Protein AF-A0A9X8MH80-F1 (afdb_monomer_lite)

Sequence (99 aa):
MDLIKALFDKGAWLLMLPCALILLVIDPPMALTVGQWLLVAPILAGLAVIVSRIMFPKVSIPWLVAEIKGYNVAAGILAAAFVLFVGMVFMALCLWAKA

pLDDT: mean 85.26, std 7.32, range [48.44, 94.5]

Organism: NCBI:txid243924

Radius of gyration: 17.79 Å; chains: 1; bounding box: 41×24×42 Å

Foldseek 3Di:
DVVVVVVVPVVVCVVPVVVLVVCCVPPVVVSVVVVVCVVVLVVLLVVLVVVLCVVCVPDDPVVLVVVVVVVNVVSVVVVVVSVVSSVVSSVVSVVVVVD

Secondary structure (DSSP, 8-state):
-HHHHHHT-HHHHHHHHHHHHHHHHH-HHHHHHHHHHHHHHHHHHHHHHHHHHHH-TT--HHHHHHHHHTT-HHHHHHHHHHHHHHHHHHHHHHHHHH-

Structure (mmCIF, N/CA/C/O backbone):
data_AF-A0A9X8MH80-F1
#
_entry.id   AF-A0A9X8MH80-F1
#
loop_
_atom_site.group_PDB
_atom_site.id
_atom_site.type_symbol
_atom_site.label_atom_id
_atom_site.label_alt_id
_atom_site.label_comp_id
_atom_site.label_asym_id
_atom_site.label_entity_id
_atom_site.label_seq_id
_atom_site.pdbx_PDB_ins_code
_atom_site.Cartn_x
_atom_site.Cartn_y
_atom_site.Cartn_z
_atom_site.occupancy
_atom_site.B_iso_or_equiv
_atom_site.auth_seq_id
_atom_site.auth_comp_id
_atom_site.auth_asym_id
_atom_site.auth_atom_id
_atom_site.pdbx_PDB_model_num
ATOM 1 N N . MET A 1 1 ? 7.156 5.757 16.102 1.00 48.44 1 MET A N 1
ATOM 2 C CA . MET A 1 1 ? 8.592 5.506 15.833 1.00 48.44 1 MET A CA 1
ATOM 3 C C . MET A 1 1 ? 8.822 4.153 15.145 1.00 48.44 1 MET A C 1
ATOM 5 O O . MET A 1 1 ? 9.934 3.882 14.713 1.00 48.44 1 MET A O 1
ATOM 9 N N . ASP A 1 2 ? 7.773 3.336 14.977 1.00 60.97 2 ASP A N 1
ATOM 10 C CA . ASP A 1 2 ? 7.872 1.968 14.443 1.00 60.97 2 ASP A CA 1
ATOM 11 C C . ASP A 1 2 ? 7.786 1.876 12.914 1.00 60.97 2 ASP A C 1
ATOM 13 O O . ASP A 1 2 ? 8.362 0.967 12.329 1.00 60.97 2 ASP A O 1
ATOM 17 N N . LEU A 1 3 ? 7.162 2.854 12.243 1.00 61.12 3 LEU A N 1
ATOM 18 C CA . LEU A 1 3 ? 7.016 2.850 10.779 1.00 61.12 3 LEU A CA 1
ATOM 19 C C . LEU A 1 3 ? 8.371 2.943 10.053 1.00 61.12 3 LEU A C 1
ATOM 21 O O . LEU A 1 3 ? 8.630 2.207 9.108 1.00 61.12 3 LEU A O 1
ATOM 25 N N . ILE A 1 4 ? 9.261 3.820 10.530 1.00 68.94 4 ILE A N 1
ATOM 26 C CA . ILE A 1 4 ? 10.614 3.964 9.970 1.00 68.94 4 ILE A CA 1
ATOM 27 C C . ILE A 1 4 ? 11.436 2.706 10.264 1.00 68.94 4 ILE A C 1
ATOM 29 O O . ILE A 1 4 ? 12.173 2.243 9.403 1.00 68.94 4 ILE A O 1
ATOM 33 N N . LYS A 1 5 ? 11.274 2.099 11.446 1.00 71.75 5 LYS A N 1
ATOM 34 C CA . LYS A 1 5 ? 11.946 0.833 11.770 1.00 71.75 5 LYS A CA 1
ATOM 35 C C . LYS A 1 5 ? 11.497 -0.307 10.854 1.00 71.75 5 LYS A C 1
ATOM 37 O O . LYS A 1 5 ? 12.347 -1.080 10.436 1.00 71.75 5 LYS A O 1
ATOM 42 N N . ALA A 1 6 ? 10.213 -0.369 10.501 1.00 70.50 6 ALA A N 1
ATOM 43 C CA . ALA A 1 6 ? 9.689 -1.356 9.558 1.00 70.50 6 ALA A CA 1
ATOM 44 C C . ALA A 1 6 ? 10.259 -1.175 8.139 1.00 70.50 6 ALA A C 1
ATOM 46 O O . ALA A 1 6 ? 10.553 -2.158 7.466 1.00 70.50 6 ALA A O 1
ATOM 47 N N . LEU A 1 7 ? 10.495 0.068 7.700 1.00 69.62 7 LEU A N 1
ATOM 48 C CA . LEU A 1 7 ? 11.164 0.342 6.420 1.00 69.62 7 LEU A CA 1
ATOM 49 C C . LEU A 1 7 ? 12.620 -0.135 6.387 1.00 69.62 7 LEU A C 1
ATOM 51 O O . LEU A 1 7 ? 13.132 -0.417 5.310 1.00 69.62 7 LEU A O 1
ATOM 55 N N . PHE A 1 8 ? 13.279 -0.249 7.540 1.00 75.56 8 PHE A N 1
ATOM 56 C CA . PHE A 1 8 ? 14.646 -0.761 7.675 1.00 75.56 8 PHE A CA 1
ATOM 57 C C . PHE A 1 8 ? 14.690 -2.155 8.312 1.00 75.56 8 PHE A C 1
ATOM 59 O O . PHE A 1 8 ? 15.706 -2.538 8.902 1.00 75.56 8 PHE A O 1
ATOM 66 N N . ASP A 1 9 ? 13.603 -2.926 8.207 1.00 82.31 9 ASP A N 1
ATOM 67 C CA . ASP A 1 9 ? 13.575 -4.292 8.715 1.00 82.31 9 ASP A CA 1
ATOM 68 C C . ASP A 1 9 ? 14.594 -5.151 7.956 1.00 82.31 9 ASP A C 1
ATOM 70 O O . ASP A 1 9 ? 14.433 -5.479 6.776 1.00 82.31 9 ASP A O 1
ATOM 74 N N . LYS A 1 10 ? 15.669 -5.517 8.658 1.00 79.44 10 LYS A N 1
ATOM 75 C CA . LYS A 1 10 ? 16.779 -6.291 8.101 1.00 79.44 10 LYS A CA 1
ATOM 76 C C . LYS A 1 10 ? 16.308 -7.617 7.504 1.00 79.44 10 LYS A C 1
ATOM 78 O O . LYS A 1 10 ? 16.892 -8.044 6.516 1.00 79.44 10 LYS A O 1
ATOM 83 N N . GLY A 1 11 ? 15.271 -8.247 8.062 1.00 83.00 11 GLY A N 1
ATOM 84 C CA . GLY A 1 11 ? 14.725 -9.502 7.545 1.00 83.00 11 GLY A CA 1
ATOM 85 C C . GLY A 1 11 ? 14.058 -9.326 6.181 1.00 83.00 11 GLY A C 1
ATOM 86 O O . GLY A 1 11 ? 14.300 -10.115 5.268 1.00 83.00 11 GLY A O 1
ATOM 87 N N . ALA A 1 12 ? 13.287 -8.250 6.009 1.00 80.50 12 ALA A N 1
ATOM 88 C CA . ALA A 1 12 ? 12.648 -7.933 4.734 1.00 80.50 12 ALA A CA 1
ATOM 89 C C . ALA A 1 12 ? 13.685 -7.600 3.646 1.00 80.50 12 ALA A C 1
ATOM 91 O O . ALA A 1 12 ? 13.596 -8.108 2.528 1.00 80.50 12 ALA A O 1
ATOM 92 N N . TRP A 1 13 ? 14.712 -6.813 3.983 1.00 82.62 13 TRP A N 1
ATOM 93 C CA . TRP A 1 13 ? 15.792 -6.469 3.050 1.00 82.62 13 TRP A CA 1
ATOM 94 C C . TRP A 1 13 ? 16.673 -7.666 2.677 1.00 82.62 13 TRP A C 1
ATOM 96 O O . TRP A 1 13 ? 17.093 -7.766 1.524 1.00 82.62 13 TRP A O 1
ATOM 106 N N . LEU A 1 14 ? 16.916 -8.590 3.616 1.00 86.94 14 LEU A N 1
ATOM 107 C CA . LEU A 1 14 ? 17.686 -9.814 3.369 1.00 86.94 14 LEU A CA 1
ATOM 108 C C . LEU A 1 14 ? 17.019 -10.711 2.319 1.00 86.94 14 LEU A C 1
ATOM 110 O O . LEU A 1 14 ? 17.714 -11.359 1.548 1.00 86.94 14 LEU A O 1
ATOM 114 N N . LEU A 1 15 ? 15.686 -10.747 2.280 1.00 83.19 15 LEU A N 1
ATOM 115 C CA . LEU A 1 15 ? 14.939 -11.507 1.276 1.00 83.19 15 LEU A CA 1
ATOM 116 C C . LEU A 1 15 ? 14.794 -10.727 -0.036 1.00 83.19 15 LEU A C 1
ATOM 118 O O . LEU A 1 15 ? 14.904 -11.297 -1.117 1.00 83.19 15 LEU A O 1
ATOM 122 N N . MET A 1 16 ? 14.582 -9.413 0.047 1.00 86.06 16 MET A N 1
ATOM 123 C CA . MET A 1 16 ? 14.314 -8.574 -1.119 1.00 86.06 16 MET A CA 1
ATOM 124 C C . MET A 1 16 ? 15.550 -8.363 -2.004 1.00 86.06 16 MET A C 1
ATOM 126 O O . MET 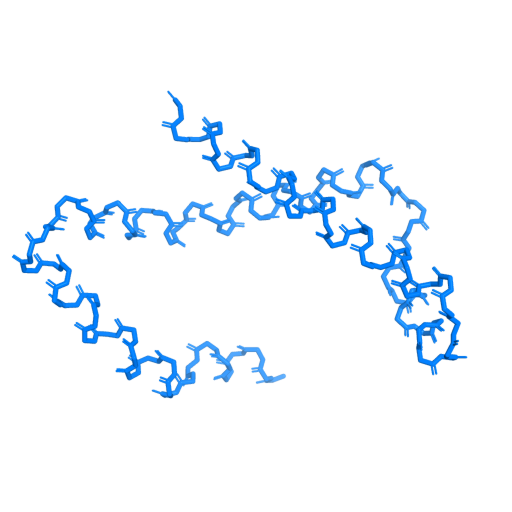A 1 16 ? 15.452 -8.486 -3.224 1.00 86.06 16 MET A O 1
ATOM 130 N N . LEU A 1 17 ? 16.715 -8.062 -1.415 1.00 86.69 17 LEU A N 1
ATOM 131 C CA . LEU A 1 17 ? 17.920 -7.696 -2.172 1.00 86.69 17 LEU A CA 1
ATOM 132 C C . LEU A 1 17 ? 18.469 -8.831 -3.050 1.00 86.69 17 LEU A C 1
ATOM 134 O O . LEU A 1 17 ? 18.729 -8.571 -4.226 1.00 86.69 17 LEU A O 1
ATOM 138 N N . PRO A 1 18 ? 18.626 -10.078 -2.562 1.00 89.38 18 PRO A N 1
ATOM 139 C CA . PRO A 1 18 ? 19.107 -11.172 -3.401 1.00 89.38 18 PRO A CA 1
ATOM 140 C C . PRO A 1 18 ? 18.139 -11.485 -4.542 1.00 89.38 18 PRO A C 1
ATOM 142 O O . PRO A 1 18 ? 18.576 -11.677 -5.672 1.00 89.38 18 PRO A O 1
ATOM 145 N N . CYS A 1 19 ? 16.828 -11.476 -4.284 1.00 87.75 19 CYS A N 1
ATOM 146 C CA . CYS A 1 19 ? 15.820 -11.695 -5.321 1.00 87.75 19 CYS A CA 1
ATOM 147 C C . CYS A 1 19 ? 15.843 -10.591 -6.386 1.00 87.75 19 CYS A C 1
ATOM 149 O O . CYS A 1 19 ? 15.776 -10.897 -7.574 1.00 87.75 19 CYS A O 1
ATOM 151 N N . ALA A 1 20 ? 15.992 -9.326 -5.983 1.00 85.44 20 ALA A N 1
ATOM 152 C CA . ALA A 1 20 ? 16.122 -8.207 -6.913 1.00 85.44 20 ALA A CA 1
ATOM 153 C C . ALA A 1 20 ? 17.406 -8.300 -7.756 1.00 85.44 20 ALA A C 1
ATOM 155 O O . ALA A 1 20 ? 17.367 -8.045 -8.958 1.00 85.44 20 ALA A O 1
ATOM 156 N N . LEU A 1 21 ? 18.529 -8.714 -7.155 1.00 88.25 21 LEU A N 1
ATOM 157 C CA . LEU A 1 21 ? 19.791 -8.937 -7.869 1.00 88.25 21 LEU A CA 1
ATOM 158 C C . LEU A 1 21 ? 19.685 -10.078 -8.882 1.00 88.25 21 LEU A C 1
ATOM 160 O O . LEU A 1 21 ? 20.113 -9.922 -10.022 1.00 88.25 21 LEU A O 1
ATOM 164 N N . ILE A 1 22 ? 19.086 -11.205 -8.493 1.00 90.38 22 ILE A N 1
ATOM 165 C CA . ILE A 1 22 ? 18.844 -12.335 -9.398 1.00 90.38 22 ILE A CA 1
ATOM 166 C C . ILE A 1 22 ? 17.945 -11.897 -10.561 1.00 90.38 22 ILE A C 1
ATOM 168 O O . ILE A 1 22 ? 18.250 -12.192 -11.714 1.00 90.38 22 ILE A O 1
ATOM 172 N N . LEU A 1 23 ? 16.877 -11.145 -10.278 1.00 90.00 23 LEU A N 1
ATOM 173 C CA . LEU A 1 23 ? 15.973 -10.629 -11.305 1.00 90.00 23 LEU A CA 1
ATOM 174 C C . LEU A 1 23 ? 16.694 -9.697 -12.284 1.00 90.00 23 LEU A C 1
ATOM 176 O O . LEU A 1 23 ? 16.471 -9.800 -13.482 1.00 90.00 23 LEU A O 1
ATOM 180 N N . LEU A 1 24 ? 17.598 -8.842 -11.801 1.00 89.81 24 LEU A N 1
ATOM 181 C CA . LEU A 1 24 ? 18.383 -7.946 -12.653 1.00 89.81 24 LEU A CA 1
ATOM 182 C C . LEU A 1 24 ? 19.297 -8.710 -13.621 1.00 89.81 24 LEU A C 1
ATOM 184 O O . LEU A 1 24 ? 19.522 -8.240 -14.731 1.00 89.81 24 LEU A O 1
ATOM 188 N N . VAL A 1 25 ? 19.802 -9.881 -13.223 1.00 92.12 25 VAL A N 1
ATOM 189 C CA . VAL A 1 25 ? 20.660 -10.725 -14.072 1.00 92.12 25 VAL A CA 1
ATOM 190 C C . VAL A 1 25 ? 19.844 -11.545 -15.076 1.00 92.12 25 VAL A C 1
ATOM 192 O O . VAL A 1 25 ? 20.278 -11.711 -16.213 1.00 92.12 25 VAL A O 1
ATOM 195 N N . ILE A 1 26 ? 18.682 -12.066 -14.670 1.00 94.50 26 ILE A N 1
ATOM 196 C CA . ILE A 1 26 ? 17.858 -12.956 -15.506 1.00 94.50 26 ILE A CA 1
ATOM 197 C C . ILE A 1 26 ? 16.959 -12.164 -16.468 1.00 94.50 26 ILE A C 1
ATOM 199 O O . ILE A 1 26 ? 16.817 -12.551 -17.625 1.00 94.50 26 ILE A O 1
ATOM 203 N N . ASP A 1 27 ? 16.355 -11.068 -16.001 1.00 91.19 27 ASP A N 1
ATOM 204 C CA . ASP A 1 27 ? 15.402 -10.247 -16.757 1.00 91.19 27 ASP A CA 1
ATOM 205 C C . ASP A 1 27 ? 15.520 -8.754 -16.362 1.00 91.19 27 ASP A C 1
ATOM 207 O O . ASP A 1 27 ? 14.730 -8.223 -15.567 1.00 91.19 27 ASP A O 1
ATOM 211 N N . PRO A 1 28 ? 16.533 -8.047 -16.906 1.00 88.69 28 PRO A N 1
ATOM 212 C CA . PRO A 1 28 ? 16.745 -6.628 -16.632 1.00 88.69 28 PRO A CA 1
ATOM 213 C C . PRO A 1 28 ? 15.533 -5.728 -16.957 1.00 88.69 28 PRO A C 1
ATOM 215 O O . PRO A 1 28 ? 15.239 -4.834 -16.156 1.00 88.69 28 PRO A O 1
ATOM 218 N N . PRO A 1 29 ? 14.796 -5.925 -18.074 1.00 90.62 29 PRO A N 1
ATOM 219 C CA . PRO A 1 29 ? 13.568 -5.173 -18.351 1.00 90.62 29 PRO A CA 1
ATOM 220 C C . PRO A 1 29 ? 12.506 -5.305 -17.250 1.00 90.62 29 PRO A C 1
ATOM 222 O O . PRO A 1 29 ? 11.901 -4.306 -16.841 1.00 90.62 29 PRO A O 1
ATOM 225 N N . MET A 1 30 ? 12.303 -6.517 -16.724 1.00 87.62 30 MET A N 1
ATOM 226 C CA . MET A 1 30 ? 11.386 -6.742 -15.606 1.00 87.62 30 MET A CA 1
ATOM 227 C C . MET A 1 30 ? 11.875 -6.051 -14.326 1.00 87.62 30 MET A C 1
ATOM 229 O O . MET A 1 30 ? 11.081 -5.409 -13.638 1.00 87.62 30 MET A O 1
ATOM 233 N N . ALA A 1 31 ? 13.175 -6.103 -14.021 1.00 88.06 31 ALA A N 1
ATOM 234 C CA . ALA A 1 31 ? 13.743 -5.413 -12.859 1.00 88.06 31 ALA A CA 1
ATOM 235 C C . ALA A 1 31 ? 13.530 -3.886 -12.920 1.00 88.06 31 ALA A C 1
ATOM 237 O O . ALA A 1 31 ? 13.169 -3.259 -11.921 1.00 88.06 31 ALA A O 1
ATOM 238 N N . LEU A 1 32 ? 13.689 -3.290 -14.105 1.00 88.31 32 LEU A N 1
ATOM 239 C CA . LEU A 1 32 ? 13.461 -1.860 -14.332 1.00 88.31 32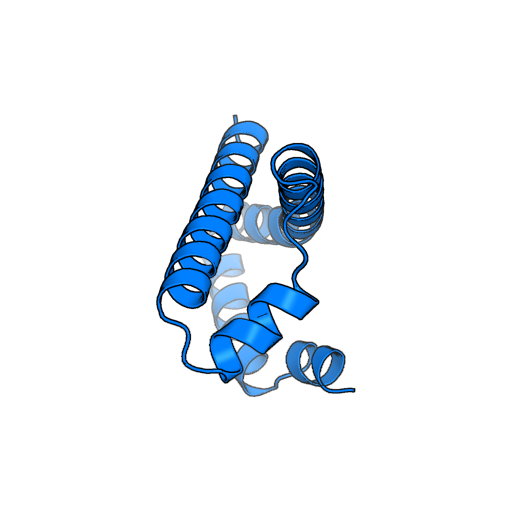 LEU A CA 1
ATOM 240 C C . LEU A 1 32 ? 11.982 -1.496 -14.139 1.00 88.31 32 LEU A C 1
ATOM 242 O O . LEU A 1 32 ? 11.666 -0.502 -13.484 1.00 88.31 32 LEU A O 1
ATOM 246 N N . THR A 1 33 ? 11.079 -2.355 -14.617 1.00 87.75 33 THR A N 1
ATOM 247 C CA . THR A 1 33 ? 9.632 -2.221 -14.399 1.00 87.75 33 THR A CA 1
ATOM 248 C C . THR A 1 33 ? 9.296 -2.254 -12.906 1.00 87.75 33 THR A C 1
ATOM 250 O O . THR A 1 33 ? 8.600 -1.370 -12.413 1.00 87.75 33 THR A O 1
ATOM 253 N N . VAL A 1 34 ? 9.840 -3.209 -12.146 1.00 86.88 34 VAL A N 1
ATOM 254 C CA . VAL A 1 34 ? 9.647 -3.278 -10.685 1.00 86.88 34 VAL A CA 1
ATOM 255 C C . VAL A 1 34 ? 10.127 -1.993 -10.000 1.00 86.88 34 VAL A C 1
ATOM 257 O O . VAL A 1 34 ? 9.427 -1.460 -9.139 1.00 86.88 34 VAL A O 1
ATOM 260 N N . GLY A 1 35 ? 11.277 -1.454 -10.414 1.00 86.25 35 GLY A N 1
ATOM 261 C CA . GLY A 1 35 ? 11.797 -0.183 -9.905 1.00 86.25 35 GLY A CA 1
ATOM 262 C C . GLY A 1 35 ? 10.880 1.013 -10.190 1.00 86.25 35 GLY A C 1
ATOM 263 O O . GLY A 1 35 ? 10.628 1.825 -9.302 1.00 86.25 35 GLY A O 1
ATOM 264 N N . GLN A 1 36 ? 10.326 1.109 -11.401 1.00 87.75 36 GLN A N 1
ATOM 265 C CA . GLN A 1 36 ? 9.351 2.150 -11.750 1.00 87.75 36 GLN A CA 1
ATOM 266 C C . GLN A 1 36 ? 8.075 2.027 -10.908 1.00 87.75 36 GLN A C 1
ATOM 268 O O . GLN A 1 36 ? 7.592 3.013 -10.349 1.00 87.75 36 GLN A O 1
ATOM 273 N N . TRP A 1 37 ? 7.555 0.809 -10.750 1.00 87.56 37 TRP A N 1
ATOM 274 C CA . TRP A 1 37 ? 6.346 0.557 -9.966 1.00 87.56 37 TRP A CA 1
ATOM 275 C C . TRP A 1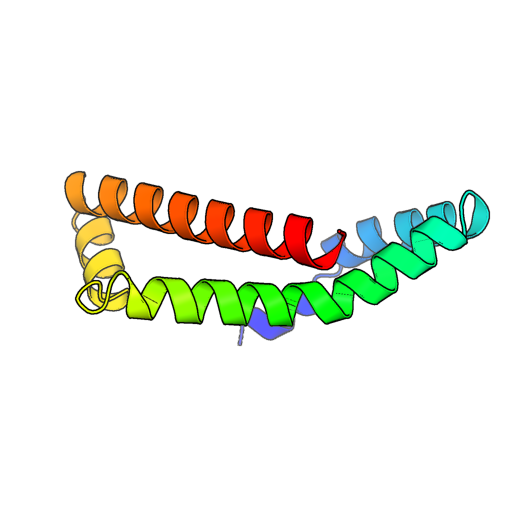 37 ? 6.534 0.787 -8.466 1.00 87.56 37 TRP A C 1
ATOM 277 O O . TRP A 1 37 ? 5.583 1.192 -7.803 1.00 87.56 37 TRP A O 1
ATOM 287 N N . LEU A 1 38 ? 7.750 0.637 -7.935 1.00 85.88 38 LEU A N 1
ATOM 288 C CA . LEU A 1 38 ? 8.096 1.033 -6.565 1.00 85.88 38 LEU A CA 1
ATOM 289 C C . LEU A 1 38 ? 7.846 2.528 -6.299 1.00 85.88 38 LEU A C 1
ATOM 291 O O . LEU A 1 38 ? 7.488 2.896 -5.181 1.00 85.88 38 LEU A O 1
ATOM 295 N N . LEU A 1 39 ? 7.986 3.381 -7.319 1.00 86.75 39 LEU A N 1
ATOM 296 C CA . LEU A 1 39 ? 7.711 4.820 -7.232 1.00 86.75 39 LEU A CA 1
ATOM 297 C C . LEU A 1 39 ? 6.243 5.159 -7.524 1.00 86.75 39 LEU A C 1
ATOM 299 O O . LEU A 1 39 ? 5.680 6.061 -6.905 1.00 86.75 39 LEU A O 1
ATOM 303 N N . VAL A 1 40 ? 5.611 4.436 -8.453 1.00 87.25 40 VAL A N 1
ATOM 304 C CA . VAL A 1 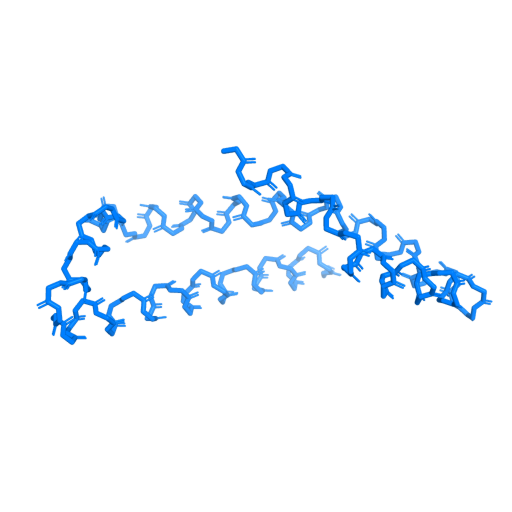40 ? 4.231 4.700 -8.896 1.00 87.25 40 VAL A CA 1
ATOM 305 C C . VAL A 1 40 ? 3.191 4.146 -7.917 1.00 87.25 40 VAL A C 1
ATOM 307 O O . VAL A 1 40 ? 2.187 4.804 -7.644 1.00 87.25 40 VAL A O 1
ATOM 310 N N . ALA A 1 41 ? 3.425 2.967 -7.336 1.00 86.56 41 ALA A N 1
ATOM 311 C CA . ALA A 1 41 ? 2.469 2.305 -6.448 1.00 86.56 41 ALA A CA 1
ATOM 312 C C . ALA A 1 41 ? 2.060 3.158 -5.228 1.00 86.56 41 ALA A C 1
ATOM 314 O O . ALA A 1 41 ? 0.862 3.224 -4.949 1.00 86.56 41 ALA A O 1
ATOM 315 N N . PRO A 1 42 ? 2.963 3.880 -4.530 1.00 87.62 42 PRO A N 1
ATOM 316 C CA . PRO A 1 42 ? 2.567 4.791 -3.452 1.00 87.62 42 PRO A CA 1
ATOM 317 C C . PRO A 1 42 ? 1.624 5.912 -3.909 1.00 87.62 42 PRO A C 1
ATOM 319 O O . PRO A 1 42 ? 0.697 6.269 -3.182 1.00 87.62 42 PRO A O 1
ATOM 322 N N . ILE A 1 43 ? 1.824 6.446 -5.119 1.00 89.19 43 ILE A N 1
ATOM 323 C CA . ILE A 1 43 ? 0.975 7.502 -5.691 1.00 89.19 43 ILE A CA 1
ATOM 324 C C . ILE A 1 43 ? -0.431 6.951 -5.945 1.00 89.19 43 ILE A C 1
ATOM 326 O O . ILE A 1 43 ? -1.422 7.551 -5.523 1.00 89.19 43 ILE A O 1
ATOM 330 N N . LEU A 1 44 ? -0.526 5.773 -6.570 1.00 90.12 44 LEU A N 1
ATOM 331 C CA . LEU A 1 44 ? -1.807 5.109 -6.827 1.00 90.12 44 LEU A CA 1
ATOM 332 C C . LEU A 1 44 ? -2.514 4.695 -5.533 1.00 90.12 44 LEU A C 1
ATOM 334 O O . LEU A 1 44 ? -3.731 4.832 -5.429 1.00 90.12 44 LEU A O 1
ATOM 338 N N . ALA A 1 45 ? -1.769 4.250 -4.519 1.00 88.69 45 ALA A N 1
ATOM 339 C CA . ALA A 1 45 ? -2.317 3.959 -3.198 1.00 88.69 45 ALA A CA 1
ATOM 340 C C . ALA A 1 45 ? -2.896 5.224 -2.543 1.00 88.69 45 ALA A C 1
ATOM 342 O O . ALA A 1 45 ? -4.001 5.188 -2.001 1.00 88.69 45 ALA A O 1
ATOM 343 N N . GLY A 1 46 ? -2.202 6.361 -2.649 1.00 87.69 46 GLY A N 1
ATOM 344 C CA . GLY A 1 46 ? -2.711 7.657 -2.199 1.00 87.69 46 GLY A CA 1
ATOM 345 C C . GLY A 1 46 ? -4.016 8.048 -2.898 1.00 87.69 46 GLY A C 1
ATOM 346 O O . GLY A 1 46 ? -4.979 8.437 -2.235 1.00 87.69 46 GLY A O 1
ATOM 347 N N . LEU A 1 47 ? -4.087 7.874 -4.221 1.00 87.62 47 LEU A N 1
ATOM 348 C CA . LEU A 1 47 ? -5.305 8.126 -4.997 1.00 87.62 47 LEU A CA 1
ATOM 349 C C . LEU A 1 47 ? -6.449 7.192 -4.589 1.00 87.62 47 LEU A C 1
ATOM 351 O O . LEU A 1 47 ? -7.564 7.665 -4.375 1.00 87.62 47 LEU A O 1
ATOM 355 N N . ALA A 1 48 ? -6.180 5.898 -4.396 1.00 88.75 48 ALA A N 1
ATOM 356 C CA . ALA A 1 48 ? -7.177 4.941 -3.916 1.00 88.75 48 ALA A CA 1
ATOM 357 C C . ALA A 1 48 ? -7.754 5.358 -2.552 1.00 88.75 48 ALA A C 1
ATOM 359 O O . ALA A 1 48 ? -8.967 5.298 -2.338 1.00 88.75 48 ALA A O 1
ATOM 360 N N . VAL A 1 49 ? -6.908 5.860 -1.645 1.00 87.31 49 VAL A N 1
ATOM 361 C CA . VAL A 1 49 ? -7.354 6.390 -0.350 1.00 87.31 49 VAL A CA 1
ATOM 362 C C . VAL A 1 49 ? -8.210 7.647 -0.525 1.00 87.31 49 VAL A C 1
ATOM 364 O O . VAL A 1 49 ? -9.254 7.755 0.119 1.00 87.31 49 VAL A O 1
ATOM 367 N N . ILE A 1 50 ? -7.834 8.580 -1.402 1.00 88.19 50 ILE A N 1
ATOM 368 C CA . ILE A 1 50 ? -8.641 9.781 -1.681 1.00 88.19 50 ILE A CA 1
ATOM 369 C C . ILE A 1 50 ? -10.024 9.386 -2.212 1.00 88.19 50 ILE A C 1
ATOM 371 O O . ILE A 1 50 ? -11.035 9.829 -1.667 1.00 88.19 50 ILE A O 1
ATOM 375 N N . VAL A 1 51 ? -10.080 8.494 -3.205 1.00 87.88 51 VAL A N 1
ATOM 376 C CA . VAL A 1 51 ? -11.338 7.975 -3.765 1.00 87.88 51 VAL A CA 1
ATOM 377 C C . VAL A 1 51 ? -12.189 7.323 -2.676 1.00 87.88 51 VAL A C 1
ATOM 379 O O . VAL A 1 51 ? -13.382 7.608 -2.573 1.00 87.88 51 VAL A O 1
ATOM 382 N N . SER A 1 52 ? -11.580 6.519 -1.799 1.00 86.25 52 SER A N 1
ATOM 383 C CA . SER A 1 52 ? -12.299 5.884 -0.689 1.00 86.25 52 SER A CA 1
ATOM 384 C C . SER A 1 52 ? -12.930 6.897 0.272 1.00 86.25 52 SER A C 1
ATOM 386 O O . SER A 1 52 ? -14.055 6.690 0.720 1.00 86.25 52 SER A O 1
ATOM 388 N N . ARG A 1 53 ? -12.267 8.031 0.536 1.00 84.94 53 ARG A N 1
ATOM 389 C CA . ARG A 1 53 ? -12.808 9.095 1.398 1.00 84.94 53 ARG A CA 1
ATOM 390 C C . ARG A 1 53 ? -13.958 9.855 0.746 1.00 84.94 53 ARG A C 1
ATOM 392 O O . ARG A 1 53 ? -14.867 10.277 1.451 1.00 84.94 53 ARG A O 1
ATOM 399 N N . ILE A 1 54 ? -13.929 10.015 -0.575 1.00 87.75 54 ILE A N 1
ATOM 400 C CA . ILE A 1 54 ? -15.019 10.648 -1.329 1.00 87.75 54 ILE A CA 1
ATOM 401 C C . ILE A 1 54 ? -16.255 9.739 -1.345 1.00 87.75 54 ILE A C 1
ATOM 403 O O . ILE A 1 54 ? -17.370 10.219 -1.167 1.00 87.75 54 ILE A O 1
ATOM 407 N N . MET A 1 55 ? -16.063 8.429 -1.520 1.00 86.94 55 MET A N 1
ATOM 408 C CA . MET A 1 55 ? -17.158 7.450 -1.534 1.00 86.94 55 MET A CA 1
ATOM 409 C C . MET A 1 55 ? -17.739 7.185 -0.141 1.00 86.94 55 MET A C 1
ATOM 411 O O . MET A 1 55 ? -18.945 6.987 -0.003 1.00 86.94 55 MET A O 1
ATOM 415 N N . PHE A 1 56 ? -16.904 7.227 0.901 1.00 85.19 56 PHE A N 1
ATOM 416 C CA . PHE A 1 56 ? -17.302 6.944 2.281 1.00 85.19 56 PHE A CA 1
ATOM 417 C C . PHE A 1 56 ? -16.978 8.106 3.236 1.00 85.19 56 PHE A C 1
ATOM 419 O O . PHE A 1 56 ? -16.207 7.938 4.182 1.00 85.19 56 PHE A O 1
ATOM 426 N N . PRO A 1 57 ? -17.606 9.283 3.068 1.00 80.25 57 PRO A N 1
ATOM 427 C CA . PRO A 1 57 ? -17.273 10.478 3.847 1.00 80.25 57 PRO A CA 1
ATOM 428 C C . PRO A 1 57 ? -17.607 10.351 5.341 1.00 80.25 57 PRO A C 1
ATOM 430 O O . PRO A 1 57 ? -17.071 11.089 6.163 1.00 80.25 57 PRO A O 1
ATOM 433 N N . LYS A 1 58 ? -18.499 9.421 5.709 1.00 78.06 58 LYS A N 1
ATOM 434 C CA . LYS A 1 58 ? -18.955 9.208 7.092 1.00 78.06 58 LYS A CA 1
ATOM 435 C C . LYS A 1 58 ? -18.175 8.128 7.849 1.00 78.06 58 LYS A C 1
ATOM 437 O O . LYS A 1 58 ? -18.371 7.984 9.053 1.00 78.06 58 LYS A O 1
ATOM 442 N N . VAL A 1 59 ? -17.313 7.361 7.178 1.00 78.12 59 VAL A N 1
ATOM 443 C CA . VAL A 1 59 ? -16.554 6.282 7.826 1.00 78.12 59 VAL A CA 1
ATOM 444 C C . VAL A 1 59 ? -15.324 6.880 8.498 1.00 78.12 59 VAL A C 1
ATOM 446 O O . VAL A 1 59 ? -14.349 7.240 7.841 1.00 78.12 59 VAL A O 1
ATOM 449 N N . SER A 1 60 ? -15.359 6.991 9.826 1.00 79.62 60 SER A N 1
ATOM 450 C CA . SER A 1 60 ? -14.198 7.420 10.602 1.00 79.62 60 SER A CA 1
ATOM 451 C C . SER A 1 60 ? -13.383 6.203 11.060 1.00 79.62 60 SER A C 1
ATOM 453 O O . SER A 1 60 ? -13.840 5.373 11.843 1.00 79.62 60 SER A O 1
ATOM 455 N N . ILE A 1 61 ? -12.141 6.099 10.570 1.00 76.75 61 ILE A N 1
ATOM 456 C CA . ILE A 1 61 ? -11.191 5.030 10.940 1.00 76.75 61 ILE A CA 1
ATOM 457 C C . ILE A 1 61 ? -11.002 4.918 12.469 1.00 76.75 61 ILE A C 1
ATOM 459 O O . ILE A 1 61 ? -11.006 3.795 12.972 1.00 76.75 61 ILE A O 1
ATOM 463 N N . PRO A 1 62 ? -10.884 6.022 13.243 1.00 83.06 62 PRO A N 1
ATOM 464 C CA . PRO A 1 62 ? -10.704 5.924 14.694 1.00 83.06 62 PRO A CA 1
ATOM 465 C C . PRO A 1 62 ? -11.898 5.290 15.411 1.00 83.06 62 PRO A C 1
ATOM 467 O O . PRO A 1 62 ? -11.706 4.490 16.323 1.00 83.06 62 PRO A O 1
ATOM 470 N N . TRP A 1 63 ? -13.120 5.611 14.975 1.00 85.31 63 TRP A N 1
ATOM 471 C CA . TRP A 1 63 ? -14.336 5.001 15.510 1.00 85.31 63 TRP A CA 1
ATOM 472 C C . TRP A 1 63 ? -14.395 3.513 15.166 1.00 85.31 63 TRP A C 1
ATOM 474 O O . TRP A 1 63 ? -14.615 2.690 16.047 1.00 85.31 63 TRP A O 1
ATOM 484 N N . LEU A 1 64 ? -14.098 3.160 13.913 1.00 83.44 64 LEU A N 1
ATOM 485 C CA . LEU A 1 64 ? -14.122 1.775 13.449 1.00 83.44 64 LEU A CA 1
ATOM 486 C C . LEU A 1 64 ? -13.154 0.889 14.250 1.00 83.44 64 LEU A C 1
ATOM 488 O O . LEU A 1 64 ? -13.503 -0.214 14.657 1.00 83.44 64 LEU A O 1
ATOM 492 N N . VAL A 1 65 ? -11.952 1.395 14.541 1.00 84.50 65 VAL A N 1
ATOM 493 C CA . VAL A 1 65 ? -10.955 0.687 15.359 1.00 84.50 65 VAL A CA 1
ATOM 494 C C . VAL A 1 65 ? -11.400 0.555 16.819 1.00 84.50 65 VAL A C 1
ATOM 496 O O . VAL A 1 65 ? -11.160 -0.486 17.431 1.00 84.50 65 VAL A O 1
ATOM 499 N N . ALA A 1 66 ? -12.037 1.582 17.389 1.00 85.81 66 ALA A N 1
ATOM 500 C CA . ALA A 1 66 ? -12.576 1.515 18.748 1.00 85.81 66 ALA A CA 1
ATOM 501 C C . ALA A 1 66 ? -13.695 0.465 18.861 1.00 85.81 66 ALA A C 1
ATOM 503 O O . ALA A 1 66 ? -13.696 -0.338 19.791 1.00 85.81 66 ALA A O 1
ATOM 504 N N . GLU A 1 67 ? -14.580 0.413 17.870 1.00 87.25 67 GLU A N 1
ATOM 505 C CA . GLU A 1 67 ? -15.724 -0.499 17.832 1.00 87.25 67 GLU A CA 1
ATOM 506 C C . GLU A 1 67 ? -15.292 -1.966 17.633 1.00 87.25 67 GLU A C 1
ATOM 508 O O . GLU A 1 67 ? -15.819 -2.876 18.273 1.00 87.25 67 GLU A O 1
ATOM 513 N N . ILE A 1 68 ? -14.247 -2.204 16.831 1.00 87.62 68 ILE A N 1
ATOM 514 C CA . ILE A 1 68 ? -13.625 -3.532 16.680 1.00 87.62 68 ILE A CA 1
ATOM 515 C C . ILE A 1 68 ? -12.994 -4.002 17.996 1.00 87.62 68 ILE A C 1
ATOM 517 O O . ILE A 1 68 ? -13.135 -5.167 18.366 1.00 87.62 68 ILE A O 1
ATOM 521 N N . LYS A 1 69 ? -12.324 -3.105 18.733 1.00 87.06 69 LYS A N 1
ATOM 522 C CA . LYS A 1 69 ? -11.786 -3.426 20.068 1.00 87.06 69 LYS A CA 1
ATOM 523 C C . LYS A 1 69 ? -12.888 -3.746 21.079 1.00 87.06 69 LYS A C 1
ATOM 525 O O . LYS A 1 69 ? -12.642 -4.511 22.005 1.00 87.06 69 LYS A O 1
ATOM 530 N N . GLY A 1 70 ? -14.086 -3.196 20.885 1.00 88.75 70 GLY A N 1
ATOM 531 C CA . GLY A 1 70 ? -15.293 -3.522 21.645 1.00 88.75 70 GLY A CA 1
ATOM 532 C C . GLY A 1 70 ? -15.935 -4.869 21.289 1.00 88.75 70 GLY A C 1
ATOM 533 O O . GLY A 1 70 ? -17.029 -5.143 21.769 1.00 88.75 70 GLY A O 1
ATOM 534 N N . TYR A 1 71 ? -15.288 -5.706 20.464 1.00 86.25 71 TYR A N 1
ATOM 535 C CA . TYR A 1 71 ? -15.804 -6.990 19.963 1.00 86.25 71 TYR A CA 1
ATOM 536 C C . TYR A 1 71 ? -17.092 -6.882 19.131 1.00 86.25 71 TYR A C 1
ATOM 538 O O . TYR A 1 71 ? -17.818 -7.863 18.961 1.00 86.25 71 TYR A O 1
ATOM 546 N N . ASN A 1 72 ? -17.371 -5.713 18.552 1.00 89.50 72 ASN A N 1
ATOM 547 C CA . ASN A 1 72 ? -18.502 -5.569 17.650 1.00 89.50 72 ASN A CA 1
ATOM 548 C C . ASN A 1 72 ? -18.185 -6.184 16.275 1.00 89.50 72 ASN A C 1
ATOM 550 O O . ASN A 1 72 ? -17.417 -5.643 15.472 1.00 89.50 72 ASN A O 1
ATOM 554 N N . VAL A 1 73 ? -18.830 -7.315 15.985 1.00 89.06 73 VAL A N 1
ATOM 555 C CA . VAL A 1 73 ? -18.662 -8.072 14.735 1.00 89.06 73 VAL A CA 1
ATOM 556 C C . VAL A 1 73 ? -19.064 -7.249 13.507 1.00 89.06 73 VAL A C 1
ATOM 558 O O . VAL A 1 73 ? -18.407 -7.339 12.470 1.00 89.06 73 VAL A O 1
ATOM 561 N N . ALA A 1 74 ? -20.091 -6.401 13.610 1.00 88.12 74 ALA A N 1
ATOM 562 C CA . ALA A 1 74 ? -20.559 -5.593 12.485 1.00 88.12 74 ALA A CA 1
ATOM 563 C C . ALA A 1 74 ? -19.506 -4.563 12.043 1.00 88.12 74 ALA A C 1
ATO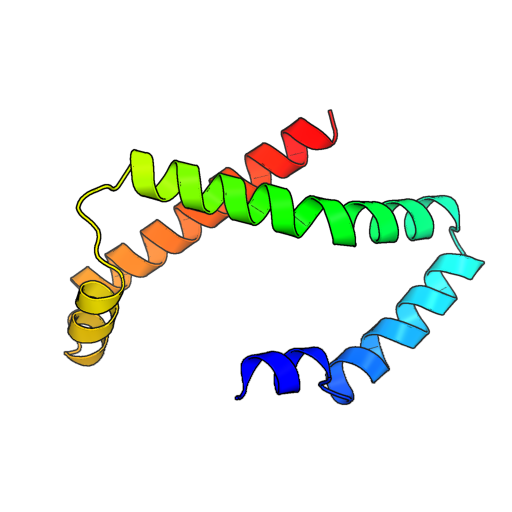M 565 O O . ALA A 1 74 ? -19.278 -4.382 10.846 1.00 88.12 74 ALA A O 1
ATOM 566 N N . ALA A 1 75 ? -18.807 -3.941 12.998 1.00 86.94 75 ALA A N 1
ATOM 567 C CA . ALA A 1 75 ? -17.702 -3.033 12.697 1.00 86.94 75 ALA A CA 1
ATOM 568 C C . ALA A 1 75 ? -16.508 -3.766 12.066 1.00 86.94 75 ALA A C 1
ATOM 570 O O . ALA A 1 75 ? -15.879 -3.240 11.148 1.00 86.94 75 ALA A O 1
ATOM 571 N N . GLY A 1 76 ? -16.240 -5.003 12.498 1.00 86.88 76 GLY A N 1
ATOM 572 C CA . GLY A 1 76 ? -15.232 -5.868 11.880 1.00 86.88 76 GLY A CA 1
ATOM 573 C C . GLY A 1 76 ? -15.547 -6.198 10.418 1.00 86.88 76 GLY A C 1
ATOM 574 O O . GLY A 1 76 ? -14.681 -6.057 9.554 1.00 86.88 76 GLY A O 1
ATOM 575 N N . ILE A 1 77 ? -16.798 -6.563 10.119 1.00 91.62 77 ILE A N 1
ATOM 576 C CA . ILE A 1 77 ? -17.252 -6.828 8.744 1.00 91.62 77 ILE A CA 1
ATOM 577 C C . ILE A 1 77 ? -17.135 -5.564 7.885 1.00 91.62 77 ILE A C 1
ATOM 579 O O . ILE A 1 77 ? -16.633 -5.627 6.763 1.00 91.62 77 ILE A O 1
ATOM 583 N N . LEU A 1 78 ? -17.540 -4.406 8.417 1.00 89.50 78 LEU A N 1
ATOM 584 C CA . LEU A 1 78 ? -17.428 -3.130 7.712 1.00 89.50 78 LEU A CA 1
ATOM 585 C C . LEU A 1 78 ? -15.965 -2.779 7.397 1.00 89.50 78 LEU A C 1
ATOM 587 O O . LEU A 1 78 ? -15.667 -2.336 6.290 1.00 89.50 78 LEU A O 1
ATOM 591 N N . ALA A 1 79 ? -15.042 -3.017 8.331 1.00 88.44 79 ALA A N 1
ATOM 592 C CA . ALA A 1 79 ? -13.615 -2.814 8.100 1.00 88.44 79 ALA A CA 1
ATOM 593 C C . ALA A 1 79 ? -13.057 -3.750 7.026 1.00 88.44 79 AL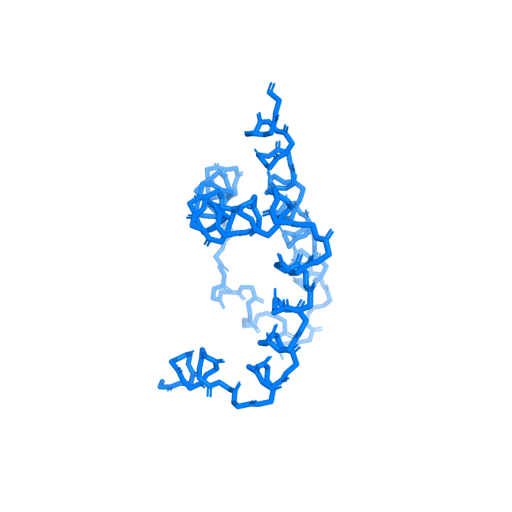A A C 1
ATOM 595 O O . ALA A 1 79 ? -12.330 -3.295 6.145 1.00 88.44 79 ALA A O 1
ATOM 596 N N . ALA A 1 80 ? -13.428 -5.032 7.052 1.00 88.81 80 ALA A N 1
ATOM 597 C CA . ALA A 1 80 ? -13.024 -5.984 6.021 1.00 88.81 80 ALA A CA 1
ATOM 598 C C . ALA A 1 80 ? -13.540 -5.564 4.633 1.00 88.81 80 ALA A C 1
ATOM 600 O O . ALA A 1 80 ? -12.770 -5.526 3.674 1.00 88.81 80 ALA A O 1
ATOM 601 N N . ALA A 1 81 ? -14.812 -5.167 4.535 1.00 89.94 81 ALA A N 1
ATOM 602 C CA . ALA A 1 81 ? -15.399 -4.657 3.298 1.00 89.94 81 ALA A CA 1
ATOM 603 C C . ALA A 1 81 ? -14.696 -3.382 2.804 1.00 89.94 81 ALA A C 1
ATOM 605 O O . ALA A 1 81 ? -14.435 -3.241 1.610 1.00 89.94 81 ALA A O 1
ATOM 606 N N . PHE A 1 82 ? -14.333 -2.475 3.715 1.00 89.06 82 PHE A N 1
ATOM 607 C CA . PHE A 1 82 ? -13.601 -1.256 3.379 1.00 89.06 82 PHE A CA 1
ATOM 608 C C . PHE A 1 82 ? -12.193 -1.556 2.847 1.00 89.06 82 PHE A C 1
ATOM 610 O O . PHE A 1 82 ? -11.790 -1.002 1.826 1.00 89.06 82 PHE A O 1
ATOM 617 N N . VAL A 1 83 ? -11.459 -2.472 3.486 1.00 90.19 83 VAL A N 1
ATOM 618 C CA . VAL A 1 83 ? -10.133 -2.910 3.018 1.00 90.19 83 VAL A CA 1
ATOM 619 C C . VAL A 1 83 ? -10.231 -3.550 1.633 1.00 90.19 83 VAL A C 1
ATOM 621 O O . VAL A 1 83 ? -9.440 -3.214 0.751 1.00 90.19 83 VAL A O 1
ATOM 624 N N . LEU A 1 84 ? -11.225 -4.416 1.412 1.00 92.69 84 LEU A N 1
ATOM 625 C CA . LEU A 1 84 ? -11.473 -5.021 0.103 1.00 92.69 84 LEU A CA 1
ATOM 626 C C . LEU A 1 84 ? -11.785 -3.966 -0.961 1.00 92.69 84 LEU A C 1
ATOM 628 O O . LEU A 1 84 ? -11.223 -4.019 -2.051 1.00 92.69 84 LEU A O 1
ATOM 632 N N . PHE A 1 85 ? -12.631 -2.984 -0.646 1.00 91.69 85 PHE A N 1
ATOM 633 C CA . PHE A 1 85 ? -12.945 -1.887 -1.558 1.00 91.69 85 PHE A CA 1
ATOM 634 C C . PHE A 1 85 ? -11.693 -1.096 -1.954 1.00 91.69 85 PHE A C 1
ATOM 636 O O . PHE A 1 85 ? -11.438 -0.908 -3.143 1.00 91.69 85 PHE A O 1
ATOM 643 N N . VAL A 1 86 ? -10.882 -0.673 -0.979 1.00 89.81 86 VAL A N 1
ATOM 644 C CA . VAL A 1 86 ? -9.636 0.065 -1.247 1.00 89.81 86 VAL A CA 1
ATOM 645 C C . VAL A 1 86 ? -8.677 -0.781 -2.088 1.00 89.81 86 VAL A C 1
ATOM 647 O O . VAL A 1 86 ? -8.086 -0.266 -3.036 1.00 89.81 86 VAL A O 1
ATOM 650 N N . GLY A 1 87 ? -8.570 -2.080 -1.796 1.00 90.06 87 GLY A N 1
ATOM 651 C CA . GLY A 1 87 ? -7.775 -3.021 -2.583 1.00 90.06 87 GLY A CA 1
ATOM 652 C C . GLY A 1 87 ? -8.246 -3.130 -4.036 1.00 90.06 87 GLY A C 1
ATOM 653 O O . GLY A 1 87 ? -7.427 -3.072 -4.948 1.00 90.06 87 GLY A O 1
ATOM 654 N N . MET A 1 88 ? -9.558 -3.214 -4.272 1.00 93.38 88 MET A N 1
ATOM 655 C CA . MET A 1 88 ? -10.126 -3.248 -5.625 1.00 93.38 88 MET A CA 1
ATOM 656 C C . MET A 1 88 ? -9.877 -1.948 -6.391 1.00 93.38 88 MET A C 1
ATOM 658 O O . MET A 1 88 ? -9.489 -2.000 -7.556 1.00 93.38 88 MET A O 1
ATOM 662 N N . VAL A 1 89 ? -10.043 -0.787 -5.748 1.00 90.56 89 VAL A N 1
ATOM 663 C CA . VAL A 1 89 ? -9.742 0.514 -6.370 1.00 90.56 89 VAL A CA 1
ATOM 664 C C . VAL A 1 89 ? -8.260 0.610 -6.721 1.00 90.56 89 VAL A C 1
ATOM 666 O O . VAL A 1 89 ? -7.920 1.005 -7.832 1.00 90.56 89 VAL A O 1
ATOM 669 N N . PHE A 1 90 ? -7.373 0.203 -5.812 1.00 91.38 90 PHE A N 1
ATOM 670 C CA . PHE A 1 90 ? -5.937 0.171 -6.076 1.00 91.38 90 PHE A CA 1
ATOM 671 C C . PHE A 1 90 ? -5.596 -0.744 -7.259 1.00 91.38 90 PHE A C 1
ATOM 673 O O . PHE A 1 90 ? -4.882 -0.330 -8.167 1.00 91.38 90 PHE A O 1
ATOM 680 N N . MET A 1 91 ? -6.157 -1.955 -7.300 1.00 91.12 91 MET A N 1
ATOM 681 C CA . MET A 1 91 ? -5.962 -2.879 -8.420 1.00 91.12 91 MET A CA 1
ATOM 682 C C . MET A 1 91 ? -6.478 -2.308 -9.743 1.00 91.12 91 MET A C 1
ATOM 684 O O . MET A 1 91 ? -5.789 -2.417 -10.754 1.00 91.12 91 MET A O 1
ATOM 688 N N . ALA A 1 92 ? -7.645 -1.661 -9.744 1.00 90.31 92 ALA A N 1
ATOM 689 C CA . ALA A 1 92 ? -8.187 -1.004 -10.930 1.00 90.31 92 ALA A CA 1
ATOM 690 C C . ALA A 1 92 ? -7.266 0.122 -11.428 1.00 90.31 92 ALA A C 1
ATOM 692 O O . ALA A 1 92 ? -7.004 0.210 -12.624 1.00 90.31 92 ALA A O 1
ATOM 693 N N . LEU A 1 93 ? -6.717 0.933 -10.516 1.00 89.00 93 LEU A N 1
ATOM 694 C CA . LEU A 1 93 ? -5.750 1.981 -10.849 1.00 89.00 93 LEU A CA 1
ATOM 695 C C . LEU A 1 93 ? -4.439 1.407 -11.398 1.00 89.00 93 LEU A C 1
ATOM 697 O O . LEU A 1 93 ? -3.897 1.951 -12.354 1.00 89.00 93 LEU A O 1
ATOM 701 N N . CYS A 1 94 ? -3.941 0.302 -10.839 1.00 87.88 94 CYS A N 1
ATOM 702 C CA . CYS A 1 94 ? -2.745 -0.376 -11.342 1.00 87.88 94 CYS A CA 1
ATOM 703 C C . CYS A 1 94 ? -2.962 -0.965 -12.742 1.00 87.88 94 CYS A C 1
ATOM 705 O O . CYS A 1 94 ? -2.097 -0.837 -13.604 1.00 87.88 94 CYS A O 1
ATOM 707 N N . LEU A 1 95 ? -4.117 -1.589 -12.993 1.00 89.06 95 LEU A N 1
ATOM 708 C CA . LEU A 1 95 ? -4.463 -2.093 -14.324 1.00 89.06 95 LEU A CA 1
ATOM 709 C C . LEU A 1 95 ? -4.632 -0.954 -15.330 1.00 89.06 95 LEU A C 1
ATOM 711 O O . LEU A 1 95 ? -4.176 -1.083 -16.460 1.00 89.06 95 LEU A O 1
ATOM 715 N N . TRP A 1 96 ? -5.227 0.164 -14.908 1.00 89.69 96 TRP A N 1
ATOM 716 C CA . TRP A 1 96 ? -5.353 1.362 -15.732 1.00 89.69 96 TRP A CA 1
ATOM 717 C C . TRP A 1 96 ? -3.995 1.995 -16.055 1.00 89.69 96 TRP A C 1
ATOM 719 O O . TRP A 1 96 ? -3.745 2.317 -17.203 1.00 89.69 96 TRP A O 1
ATOM 729 N N . ALA A 1 97 ? -3.093 2.124 -15.079 1.00 83.50 97 ALA A N 1
ATOM 730 C CA . ALA A 1 97 ? -1.774 2.728 -15.291 1.00 83.50 97 ALA A CA 1
ATOM 731 C C . ALA A 1 97 ? -0.817 1.849 -16.118 1.00 83.50 97 ALA A C 1
ATOM 733 O O . ALA A 1 97 ? 0.198 2.339 -16.609 1.00 83.50 97 ALA A O 1
ATOM 734 N N . LYS A 1 98 ? -1.110 0.548 -16.239 1.00 76.06 98 LYS A N 1
ATOM 735 C CA . LYS A 1 98 ? -0.378 -0.385 -17.104 1.00 76.06 98 LYS A CA 1
ATOM 736 C C . LYS A 1 98 ? -0.922 -0.414 -18.544 1.00 76.06 98 LYS A C 1
ATOM 738 O O . LYS A 1 98 ? -0.193 -0.866 -19.426 1.00 76.06 98 LYS A O 1
ATOM 743 N N . ALA A 1 99 ? -2.185 -0.031 -18.744 1.00 68.56 99 ALA A N 1
ATOM 744 C CA . ALA A 1 99 ? -2.865 -0.025 -20.041 1.00 68.56 99 ALA A CA 1
ATOM 745 C C . ALA A 1 99 ? -2.408 1.151 -20.912 1.00 68.56 99 ALA A C 1
ATOM 747 O O . ALA A 1 99 ? -2.312 0.936 -22.140 1.00 68.56 99 ALA A O 1
#